Protein AF-A0A969X338-F1 (afdb_monomer_lite)

pLDDT: mean 88.5, std 7.29, range [44.72, 97.31]

Secondary structure (DSSP, 8-state):
-----HHHHHHHHHHHHHHHHHHHSHHHHHHHHHHHHHH-SSS-HHHHHHHHHHHHHHHH-SSHHHHHHHHHHHTS-HHHHHHHHIIIIIIIIIIHHHHHHHHHHHHTSPPPS-----S----S---TT-TTTT--

Radius of gyration: 19.16 Å; chains: 1; boundin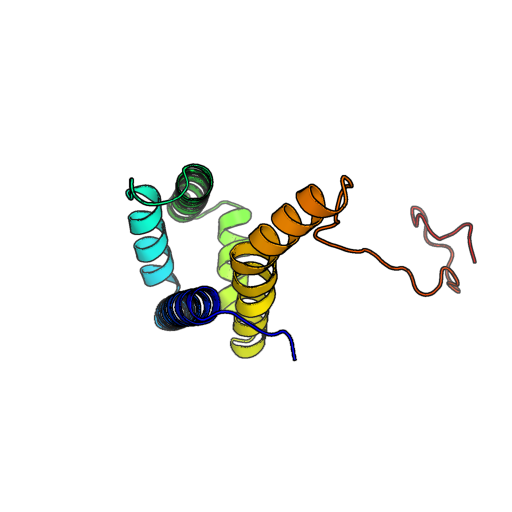g box: 41×48×48 Å

Sequence (136 aa):
MIEQNMLEVVQAFGLKRILSYLDSDPEKNIFRVVDWLSKSQKFDPHIVQEAKLVKKTLEEGNSNWFQLMKSLWTDVDSGVRRKMFENFLINATAIGEKRQNKAKEKHGCNIPWAILLDPTSACNLNCIGCWASEYG

Structure (mmCIF, N/CA/C/O backbone):
data_AF-A0A969X338-F1
#
_entry.id   AF-A0A969X338-F1
#
loop_
_atom_site.group_PDB
_atom_site.id
_atom_site.type_symbol
_atom_site.label_atom_id
_atom_site.label_alt_id
_atom_site.label_comp_id
_atom_site.label_asym_id
_atom_site.label_entity_id
_atom_site.label_seq_id
_atom_site.pdbx_PDB_ins_code
_atom_site.Cartn_x
_atom_site.Cartn_y
_atom_site.Cartn_z
_atom_site.occupancy
_atom_site.B_iso_or_equiv
_atom_site.auth_seq_id
_atom_site.auth_comp_id
_atom_site.auth_asym_id
_atom_site.auth_atom_id
_atom_site.pdbx_PDB_model_num
ATOM 1 N N . MET A 1 1 ? 2.349 -16.458 -17.439 1.00 44.72 1 MET A N 1
ATOM 2 C CA . MET A 1 1 ? 2.103 -16.432 -15.980 1.00 44.72 1 MET A CA 1
ATOM 3 C C . MET A 1 1 ? 3.434 -16.241 -15.292 1.00 44.72 1 MET A C 1
ATOM 5 O O . MET A 1 1 ? 4.403 -16.855 -15.711 1.00 44.72 1 MET A O 1
ATOM 9 N N . ILE A 1 2 ? 3.496 -15.356 -14.305 1.00 55.84 2 ILE A N 1
ATOM 10 C CA . ILE A 1 2 ? 4.717 -15.111 -13.541 1.00 55.84 2 ILE A CA 1
ATOM 11 C C . ILE A 1 2 ? 4.940 -16.326 -12.635 1.00 55.84 2 ILE A C 1
ATOM 13 O O . ILE A 1 2 ? 4.109 -16.594 -11.772 1.00 55.84 2 ILE A O 1
ATOM 17 N N . GLU A 1 3 ? 6.027 -17.065 -12.840 1.00 68.56 3 GLU A N 1
ATOM 18 C CA . GLU A 1 3 ? 6.360 -18.219 -12.005 1.00 68.56 3 GLU A CA 1
ATOM 19 C C . GLU A 1 3 ? 6.707 -17.714 -10.594 1.00 68.56 3 GLU A C 1
ATOM 21 O O . GLU A 1 3 ? 7.625 -16.907 -10.401 1.00 68.56 3 GLU A O 1
ATOM 26 N N . GLN A 1 4 ? 5.883 -18.081 -9.614 1.00 76.75 4 GLN A N 1
ATOM 27 C CA . GLN A 1 4 ? 6.104 -17.773 -8.204 1.00 76.75 4 GLN A CA 1
ATOM 28 C C . GLN A 1 4 ? 6.746 -18.980 -7.538 1.00 76.75 4 GLN A C 1
ATOM 30 O O . GLN A 1 4 ? 6.319 -20.113 -7.754 1.00 76.75 4 GLN A O 1
ATOM 35 N N . ASN A 1 5 ? 7.759 -18.746 -6.709 1.00 87.31 5 ASN A N 1
ATOM 36 C CA . ASN A 1 5 ? 8.299 -19.823 -5.889 1.00 87.31 5 ASN A CA 1
ATOM 37 C C . ASN A 1 5 ? 7.373 -20.103 -4.690 1.00 87.31 5 ASN A C 1
ATOM 39 O O . ASN A 1 5 ? 6.529 -19.287 -4.316 1.00 87.31 5 ASN A O 1
ATOM 43 N N . MET A 1 6 ? 7.546 -21.264 -4.056 1.00 88.88 6 MET A N 1
ATOM 44 C CA . MET A 1 6 ? 6.690 -21.711 -2.951 1.00 88.88 6 MET A CA 1
ATOM 45 C C . MET A 1 6 ? 6.642 -20.717 -1.776 1.00 88.88 6 MET A C 1
ATOM 47 O O . MET A 1 6 ? 5.593 -20.548 -1.157 1.00 88.88 6 MET A O 1
ATOM 51 N N . LEU A 1 7 ? 7.742 -20.011 -1.495 1.00 88.06 7 LEU A N 1
ATOM 52 C CA . LEU A 1 7 ? 7.787 -19.001 -0.437 1.00 88.06 7 LEU A CA 1
ATOM 53 C C . LEU A 1 7 ? 6.905 -17.788 -0.772 1.00 88.06 7 LEU A C 1
ATOM 55 O O . LEU A 1 7 ? 6.190 -17.293 0.096 1.00 88.06 7 LEU A O 1
ATOM 59 N N . GLU A 1 8 ? 6.933 -17.324 -2.021 1.00 89.88 8 GLU A N 1
ATOM 60 C CA . GLU A 1 8 ? 6.102 -16.209 -2.491 1.00 89.88 8 GLU A CA 1
ATOM 61 C C . GLU A 1 8 ? 4.613 -16.564 -2.458 1.00 89.88 8 GLU A C 1
ATOM 63 O O . GLU A 1 8 ? 3.799 -15.737 -2.051 1.00 89.88 8 GLU A O 1
ATOM 68 N N . VAL A 1 9 ? 4.255 -17.805 -2.806 1.00 89.69 9 VAL A N 1
ATOM 69 C CA . VAL A 1 9 ? 2.870 -18.296 -2.723 1.00 89.69 9 VAL A CA 1
ATOM 70 C C . VAL A 1 9 ? 2.372 -18.288 -1.276 1.00 89.69 9 VAL A C 1
ATOM 72 O O . VAL A 1 9 ? 1.284 -17.780 -0.999 1.00 89.69 9 VAL A O 1
ATOM 75 N N . VAL A 1 10 ? 3.179 -18.795 -0.338 1.00 91.12 10 VAL A N 1
ATOM 76 C CA . VAL A 1 10 ? 2.840 -18.798 1.096 1.00 91.12 10 VAL A CA 1
ATOM 77 C C . VAL A 1 10 ? 2.718 -17.370 1.638 1.00 91.12 10 VAL A C 1
ATOM 79 O O . VAL A 1 10 ? 1.766 -17.066 2.360 1.00 91.12 10 VAL A O 1
ATOM 82 N N . GLN A 1 11 ? 3.631 -16.470 1.257 1.00 88.69 11 GLN A N 1
ATOM 83 C CA . GLN A 1 11 ? 3.574 -15.052 1.635 1.00 88.69 11 GLN A CA 1
ATOM 84 C C . GLN A 1 11 ? 2.308 -14.371 1.099 1.00 88.69 11 GLN A C 1
ATOM 86 O O . GLN A 1 11 ? 1.584 -13.732 1.866 1.00 88.69 11 GLN A O 1
ATOM 91 N N . ALA A 1 12 ? 1.999 -14.549 -0.188 1.00 91.56 12 ALA A N 1
ATOM 92 C CA . ALA A 1 12 ? 0.799 -13.995 -0.806 1.00 91.56 12 ALA A CA 1
ATOM 93 C C . ALA A 1 12 ? -0.478 -14.514 -0.138 1.00 91.56 12 ALA A C 1
ATOM 95 O O . ALA A 1 12 ? -1.391 -13.736 0.136 1.00 91.56 12 ALA A O 1
ATOM 96 N N . PHE A 1 13 ? -0.543 -15.815 0.154 1.00 93.19 13 PHE A N 1
ATOM 97 C CA . PHE A 1 13 ? -1.680 -16.417 0.845 1.00 93.19 13 PHE A CA 1
ATOM 98 C C . PHE A 1 13 ? -1.887 -15.808 2.239 1.00 93.19 13 PHE A C 1
ATOM 100 O O . PHE A 1 13 ? -3.000 -15.395 2.573 1.00 93.19 13 PHE A O 1
ATOM 107 N N . GLY A 1 14 ? -0.813 -15.685 3.027 1.00 92.25 14 GLY A N 1
ATOM 108 C CA . GLY A 1 14 ? -0.859 -15.065 4.352 1.00 92.25 14 GLY A CA 1
ATOM 109 C C . GLY A 1 14 ? -1.349 -13.615 4.305 1.00 92.25 14 GLY A C 1
ATOM 110 O O . GLY A 1 14 ? -2.271 -13.250 5.036 1.00 92.25 14 GLY A O 1
ATOM 111 N N . LEU A 1 15 ? -0.807 -12.804 3.391 1.00 90.94 15 LEU A N 1
ATOM 112 C CA . LEU A 1 15 ? -1.211 -11.404 3.223 1.00 90.94 15 LEU A CA 1
ATOM 113 C C . LEU A 1 15 ? -2.669 -11.272 2.765 1.00 90.94 15 LEU A C 1
ATOM 115 O O . LEU A 1 15 ? -3.411 -10.462 3.315 1.00 90.94 15 LEU A O 1
ATOM 119 N N . LYS A 1 16 ? -3.134 -12.116 1.836 1.00 92.69 16 LYS A N 1
ATOM 120 C CA . LYS A 1 16 ? -4.552 -12.147 1.431 1.00 92.69 16 LYS A CA 1
ATOM 121 C C . LYS A 1 16 ? -5.482 -12.502 2.587 1.00 92.69 16 LYS A C 1
ATOM 123 O O . LYS A 1 16 ? -6.590 -11.964 2.676 1.00 92.69 16 LYS A O 1
ATOM 128 N N . ARG A 1 17 ? -5.047 -13.381 3.495 1.00 93.00 17 ARG A N 1
ATOM 129 C CA . ARG A 1 17 ? -5.823 -13.716 4.693 1.00 93.00 17 ARG A CA 1
ATOM 130 C C . ARG A 1 17 ? -5.905 -12.537 5.661 1.00 93.00 17 ARG A C 1
ATOM 132 O O . ARG A 1 17 ? -6.988 -12.289 6.184 1.00 93.00 17 ARG A O 1
ATOM 139 N N . ILE A 1 18 ? -4.812 -11.791 5.840 1.00 90.25 18 ILE A N 1
ATOM 140 C CA . ILE A 1 18 ? -4.801 -10.544 6.623 1.00 90.25 18 ILE A CA 1
ATOM 141 C C . ILE A 1 18 ? -5.746 -9.512 5.998 1.00 90.25 18 ILE A C 1
ATOM 143 O O . ILE A 1 18 ? -6.577 -8.960 6.710 1.00 90.25 18 ILE A O 1
ATOM 147 N N . LEU A 1 19 ? -5.704 -9.309 4.677 1.00 89.25 19 LEU A N 1
ATOM 148 C CA . LEU A 1 19 ? -6.634 -8.403 3.986 1.00 89.25 19 LEU A CA 1
ATOM 149 C C . LEU A 1 19 ? -8.098 -8.818 4.186 1.00 89.25 19 LEU A C 1
ATOM 151 O O . LEU A 1 19 ? -8.946 -7.985 4.485 1.00 89.25 19 LEU A O 1
ATOM 155 N N . SER A 1 20 ? -8.388 -10.117 4.096 1.00 90.44 20 SER A N 1
ATOM 156 C CA . SER A 1 20 ? -9.738 -10.640 4.347 1.00 90.44 20 SER A CA 1
ATOM 157 C C . SER A 1 20 ? -10.188 -10.422 5.796 1.00 90.44 20 SER A C 1
ATOM 159 O O . SER A 1 20 ? -11.364 -10.180 6.044 1.00 90.44 20 SER A O 1
ATOM 161 N N . TYR A 1 21 ? -9.264 -10.512 6.758 1.00 90.56 21 TYR A N 1
ATOM 162 C CA . TYR A 1 21 ? -9.538 -10.179 8.153 1.00 90.56 21 TYR A CA 1
ATOM 163 C C . TYR A 1 21 ? -9.842 -8.685 8.306 1.00 90.56 21 TYR A C 1
ATOM 165 O O . TYR A 1 21 ? -10.860 -8.338 8.902 1.00 90.56 21 TYR A O 1
ATOM 173 N N . LEU A 1 22 ? -9.034 -7.807 7.706 1.00 88.19 22 LEU A N 1
ATOM 174 C CA . LEU A 1 22 ? -9.263 -6.359 7.718 1.00 88.19 22 LEU A CA 1
ATOM 175 C C . LEU A 1 22 ? -10.637 -5.983 7.152 1.00 88.19 22 LEU A C 1
ATOM 177 O O . LEU A 1 22 ? -11.343 -5.206 7.778 1.00 88.19 22 LEU A O 1
ATOM 181 N N . ASP A 1 23 ? -11.056 -6.584 6.036 1.00 85.31 23 ASP A N 1
ATOM 182 C CA . ASP A 1 23 ? -12.358 -6.302 5.411 1.00 85.31 23 ASP A CA 1
ATOM 183 C C . ASP A 1 23 ? -13.574 -6.644 6.299 1.00 85.31 23 ASP A C 1
ATOM 185 O O . ASP A 1 23 ? -14.653 -6.109 6.065 1.00 85.31 23 ASP A O 1
ATOM 189 N N . SER A 1 24 ? -13.435 -7.529 7.295 1.00 86.75 24 SER A N 1
ATOM 190 C CA . SER A 1 24 ? -14.579 -8.003 8.098 1.00 86.75 24 SER A CA 1
ATOM 191 C C . SER A 1 24 ? -15.072 -7.023 9.174 1.00 86.75 24 SER A C 1
ATOM 193 O O . SER A 1 24 ? -16.265 -6.980 9.452 1.00 86.75 24 SER A O 1
ATOM 195 N N . ASP A 1 25 ? -14.171 -6.240 9.770 1.00 87.94 25 ASP A N 1
ATOM 196 C CA . ASP A 1 25 ? -14.468 -5.139 10.705 1.00 87.94 25 ASP A CA 1
ATOM 197 C C . ASP A 1 25 ? -13.298 -4.141 10.610 1.00 87.94 25 ASP A C 1
ATOM 199 O O . ASP A 1 25 ? -12.369 -4.202 11.421 1.00 87.94 25 ASP A O 1
ATOM 203 N N . PRO A 1 26 ? -13.263 -3.290 9.567 1.00 83.19 26 PRO A N 1
ATOM 204 C CA . PRO A 1 26 ? -12.098 -2.464 9.252 1.00 83.19 26 PRO A CA 1
ATOM 205 C C . PRO A 1 26 ? -11.668 -1.557 10.402 1.00 83.19 26 PRO A C 1
ATOM 207 O O . PRO A 1 26 ? -10.482 -1.496 10.722 1.00 83.19 26 PRO A O 1
ATOM 210 N N . GLU A 1 27 ? -12.620 -0.912 11.077 1.00 82.62 27 GLU A N 1
ATOM 211 C CA . GLU A 1 27 ? -12.325 0.035 12.156 1.00 82.62 27 GLU A CA 1
ATOM 212 C C . GLU A 1 27 ? -11.583 -0.642 13.317 1.00 82.62 27 GLU A C 1
ATOM 214 O O . GLU A 1 27 ? -10.586 -0.113 13.813 1.00 82.62 27 GLU A O 1
ATOM 219 N N . LYS A 1 28 ? -11.997 -1.852 13.716 1.00 87.88 28 LYS A N 1
ATOM 220 C CA . LYS A 1 28 ? -11.324 -2.582 14.803 1.00 87.88 28 LYS A CA 1
ATOM 221 C C . LYS A 1 28 ? -10.106 -3.364 14.329 1.00 87.88 28 LYS A C 1
ATOM 223 O O . LYS A 1 28 ? -9.101 -3.445 15.041 1.00 87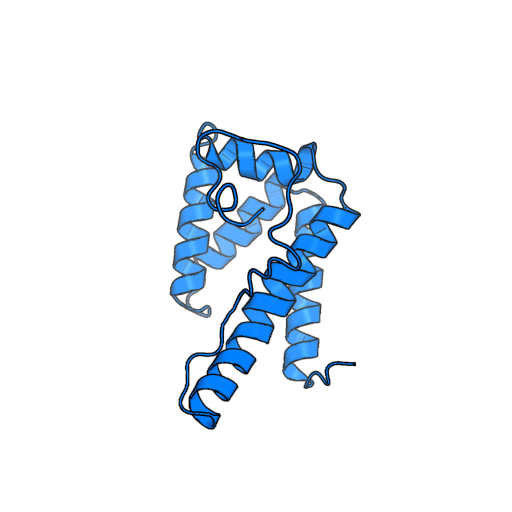.88 28 LYS A O 1
ATOM 228 N N . ASN A 1 29 ? -10.187 -3.987 13.158 1.00 91.50 29 ASN A N 1
ATOM 229 C CA . ASN A 1 29 ? -9.170 -4.924 12.696 1.00 91.50 29 ASN A CA 1
ATOM 230 C C . ASN A 1 29 ? -7.924 -4.206 12.185 1.00 91.50 29 ASN A C 1
ATOM 232 O O . ASN A 1 29 ? -6.827 -4.714 12.421 1.00 91.50 29 ASN A O 1
ATOM 236 N N . ILE A 1 30 ? -8.056 -3.022 11.571 1.00 89.31 30 ILE A N 1
ATOM 237 C CA . ILE A 1 30 ? -6.894 -2.201 11.201 1.00 89.31 30 ILE A CA 1
ATOM 238 C C . ILE A 1 30 ? -6.091 -1.869 12.461 1.00 89.31 30 ILE A C 1
ATOM 240 O O . ILE A 1 30 ? -4.892 -2.137 12.494 1.00 89.31 30 ILE A O 1
ATOM 244 N N . PHE A 1 31 ? -6.741 -1.388 13.528 1.00 89.69 31 PHE A N 1
ATOM 245 C CA . PHE A 1 31 ? -6.044 -1.067 14.777 1.00 89.69 31 PHE A CA 1
ATOM 246 C C . PHE A 1 31 ? -5.317 -2.285 15.363 1.00 89.69 31 PHE A C 1
ATOM 248 O O . PHE A 1 31 ? -4.156 -2.183 15.749 1.00 89.69 31 PHE A O 1
ATOM 255 N N . ARG A 1 32 ? -5.954 -3.465 15.373 1.00 91.31 32 ARG A N 1
ATOM 256 C CA . ARG A 1 32 ? -5.336 -4.712 15.861 1.00 91.31 32 ARG A CA 1
ATOM 257 C C . ARG A 1 32 ? -4.122 -5.140 15.044 1.00 91.31 32 ARG A C 1
ATOM 259 O O . ARG A 1 32 ? -3.099 -5.503 15.621 1.00 91.31 32 ARG A O 1
ATOM 266 N N . VAL A 1 33 ? -4.237 -5.121 13.716 1.00 91.06 33 VAL A N 1
ATOM 267 C CA . VAL A 1 33 ? -3.141 -5.508 12.817 1.00 91.06 33 VAL A CA 1
ATOM 268 C C . VAL A 1 33 ? -1.974 -4.543 12.975 1.00 91.06 33 VAL A C 1
ATOM 270 O O . VAL A 1 33 ? -0.836 -4.976 13.137 1.00 91.06 33 VAL A O 1
ATOM 273 N N . VAL A 1 34 ? -2.256 -3.243 12.989 1.00 91.62 34 VAL A N 1
ATOM 274 C CA . VAL A 1 34 ? -1.240 -2.201 13.111 1.00 91.62 34 VAL A CA 1
ATOM 275 C C . VAL A 1 34 ? -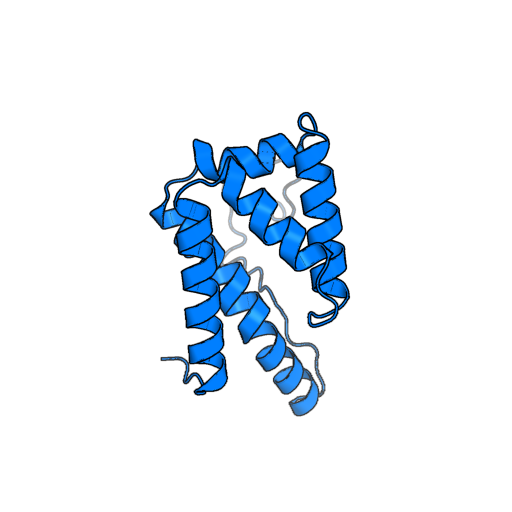0.580 -2.222 14.495 1.00 91.62 34 VAL A C 1
ATOM 277 O O . VAL A 1 34 ? 0.643 -2.134 14.584 1.00 91.62 34 VAL A O 1
ATOM 280 N N . ASP A 1 35 ? -1.340 -2.412 15.578 1.00 92.81 35 ASP A N 1
ATOM 281 C CA . ASP A 1 35 ? -0.787 -2.550 16.930 1.00 92.81 35 ASP A CA 1
ATOM 282 C C . ASP A 1 35 ? 0.151 -3.760 17.029 1.00 92.81 35 ASP A C 1
ATOM 284 O O . ASP A 1 35 ? 1.275 -3.630 17.521 1.00 92.81 35 ASP A O 1
ATOM 288 N N . TRP A 1 36 ? -0.262 -4.906 16.483 1.00 92.50 36 TRP A N 1
ATOM 289 C CA . TRP A 1 36 ? 0.570 -6.106 16.417 1.00 92.50 36 TRP A CA 1
ATOM 290 C C . TRP A 1 36 ? 1.859 -5.882 15.612 1.00 92.50 36 TRP A C 1
ATOM 292 O O . TRP A 1 36 ? 2.945 -6.202 16.103 1.00 92.50 36 TRP A O 1
ATOM 302 N N . LEU A 1 37 ? 1.763 -5.286 14.418 1.00 90.81 37 LEU A N 1
ATOM 303 C CA . LEU A 1 37 ? 2.926 -4.956 13.587 1.00 90.81 37 LEU A CA 1
ATOM 304 C C . LEU A 1 37 ? 3.876 -3.991 14.310 1.00 90.81 37 LEU A C 1
ATOM 306 O O . LEU A 1 37 ? 5.080 -4.228 14.343 1.00 90.81 37 LEU A O 1
ATOM 310 N N . SER A 1 38 ? 3.338 -2.957 14.962 1.00 90.12 38 SER A N 1
ATOM 311 C CA . SER A 1 38 ? 4.122 -1.922 15.651 1.00 90.12 38 SER A CA 1
ATOM 312 C C . SER A 1 38 ? 4.923 -2.434 16.858 1.00 90.12 38 SER A C 1
ATOM 314 O O . SER A 1 38 ? 5.912 -1.810 17.255 1.00 90.12 38 SER A O 1
ATOM 316 N N . LYS A 1 39 ? 4.494 -3.558 17.451 1.00 90.69 39 LYS A N 1
ATOM 317 C CA . LYS A 1 39 ? 5.098 -4.185 18.640 1.00 90.69 39 LYS A CA 1
ATOM 318 C C . LYS A 1 39 ? 6.000 -5.374 18.309 1.00 90.69 39 LYS A C 1
ATOM 320 O O . LYS A 1 39 ? 6.706 -5.870 19.186 1.00 90.69 39 LYS A O 1
ATOM 325 N N . SER A 1 40 ? 5.968 -5.861 17.074 1.00 87.12 40 SER A N 1
ATOM 326 C CA . SER A 1 40 ? 6.749 -7.025 16.671 1.00 87.12 40 SER A CA 1
ATOM 327 C C . SER A 1 40 ? 8.224 -6.669 16.501 1.00 87.12 40 SER A C 1
ATOM 329 O O . SER A 1 40 ? 8.572 -5.745 15.777 1.00 87.12 40 SER A O 1
ATOM 331 N N . GLN A 1 41 ? 9.101 -7.463 17.113 1.00 81.25 41 GLN A N 1
ATOM 332 C CA . GLN A 1 41 ? 10.552 -7.403 16.880 1.00 81.25 41 GLN A CA 1
ATOM 333 C C . GLN A 1 41 ? 11.003 -8.349 15.754 1.00 81.25 41 GLN A C 1
ATOM 335 O O . GLN A 1 41 ? 12.184 -8.417 15.435 1.00 81.25 41 GLN A O 1
ATOM 340 N N . LYS A 1 42 ? 10.069 -9.120 15.177 1.00 82.56 42 LYS A N 1
ATOM 341 C CA . LYS A 1 42 ? 10.347 -10.123 14.137 1.00 82.56 42 LYS A CA 1
ATOM 342 C C . LYS A 1 42 ? 10.191 -9.578 12.716 1.00 82.56 42 LYS A C 1
ATOM 344 O O . LYS A 1 42 ? 10.539 -10.279 11.771 1.00 82.56 42 LYS A O 1
ATOM 349 N N . PHE A 1 43 ? 9.610 -8.388 12.563 1.00 81.00 43 PHE A N 1
ATOM 350 C CA . PHE A 1 43 ? 9.425 -7.748 11.263 1.00 81.00 43 PHE A CA 1
ATOM 351 C C . PHE A 1 43 ? 10.554 -6.777 10.958 1.00 81.00 43 PHE A C 1
ATOM 353 O O . PHE A 1 43 ? 11.261 -6.322 11.856 1.00 81.00 43 PHE A O 1
ATOM 360 N N . ASP A 1 44 ? 10.692 -6.473 9.671 1.00 82.19 44 ASP A N 1
ATOM 361 C CA . ASP A 1 44 ? 11.614 -5.458 9.191 1.00 82.19 44 ASP A CA 1
ATOM 362 C C . ASP A 1 44 ? 11.386 -4.126 9.942 1.00 82.19 44 ASP A C 1
ATOM 364 O O . ASP A 1 44 ? 10.230 -3.705 10.087 1.00 82.19 44 ASP A O 1
ATOM 368 N N . PRO A 1 45 ? 12.447 -3.461 10.440 1.00 85.50 45 PRO A N 1
ATOM 369 C CA . PRO A 1 45 ? 12.323 -2.196 11.157 1.00 85.50 45 PRO A CA 1
ATOM 370 C C . PRO A 1 45 ? 11.538 -1.122 10.397 1.00 85.50 45 PRO A C 1
ATOM 372 O O . PRO A 1 45 ? 10.824 -0.347 11.033 1.00 85.50 45 PRO A O 1
ATOM 375 N N . HIS A 1 46 ? 11.622 -1.097 9.064 1.00 83.31 46 HIS A N 1
ATOM 376 C CA . HIS A 1 46 ? 10.864 -0.180 8.220 1.00 83.31 46 HIS A CA 1
ATOM 377 C C . HIS A 1 46 ? 9.358 -0.425 8.353 1.00 83.31 46 HIS A C 1
ATOM 379 O O . HIS A 1 46 ? 8.602 0.494 8.659 1.00 83.31 46 HIS A O 1
ATOM 385 N N . ILE A 1 47 ? 8.927 -1.686 8.254 1.00 84.88 47 ILE A N 1
ATOM 386 C CA . ILE A 1 47 ? 7.518 -2.082 8.412 1.00 84.88 47 ILE A CA 1
ATOM 387 C C . ILE A 1 47 ? 7.002 -1.737 9.814 1.00 84.88 47 ILE A C 1
ATOM 389 O O . ILE A 1 47 ? 5.875 -1.269 9.980 1.00 84.88 47 ILE A O 1
ATOM 393 N N . VAL A 1 48 ? 7.828 -1.942 10.844 1.00 88.94 48 VAL A N 1
ATOM 394 C CA . VAL A 1 48 ? 7.472 -1.594 12.228 1.00 88.94 48 VAL A CA 1
ATOM 395 C C . VAL A 1 48 ? 7.307 -0.079 12.391 1.00 88.94 48 VAL A C 1
ATOM 397 O O . VAL A 1 48 ? 6.398 0.367 13.094 1.00 88.94 48 VAL A O 1
ATOM 400 N N . GLN A 1 49 ? 8.166 0.725 11.758 1.00 89.38 49 GLN A N 1
ATOM 401 C CA . GLN A 1 49 ? 8.065 2.186 11.781 1.00 89.38 49 GLN A CA 1
ATOM 402 C C . GLN A 1 49 ? 6.829 2.691 11.029 1.00 89.38 49 GLN A C 1
ATOM 404 O O . GLN A 1 49 ? 6.088 3.504 11.580 1.00 89.38 49 GLN A O 1
ATOM 409 N N . GLU A 1 50 ? 6.551 2.167 9.835 1.00 88.44 50 GLU A N 1
ATOM 410 C CA . GLU A 1 50 ? 5.334 2.486 9.078 1.00 88.44 50 GLU A CA 1
ATOM 411 C C . GLU A 1 50 ? 4.073 2.141 9.876 1.00 88.44 50 GLU A C 1
ATOM 413 O O . GLU A 1 50 ? 3.166 2.965 9.997 1.00 88.44 50 GLU A O 1
ATOM 418 N N . ALA A 1 51 ? 4.042 0.970 10.518 1.00 91.19 51 ALA A N 1
ATOM 419 C CA . ALA A 1 51 ? 2.935 0.586 11.386 1.00 91.19 51 ALA A CA 1
ATOM 420 C C . ALA A 1 51 ? 2.750 1.568 12.556 1.00 91.19 51 ALA A C 1
ATOM 422 O O . ALA A 1 51 ? 1.622 1.923 12.888 1.00 91.19 51 ALA A O 1
ATOM 423 N N . LYS A 1 52 ? 3.829 2.070 13.169 1.00 92.56 52 LYS A N 1
ATOM 424 C CA . LYS A 1 52 ? 3.727 3.094 14.227 1.00 92.56 52 LYS A CA 1
ATOM 425 C C . LYS A 1 52 ? 3.140 4.409 13.713 1.00 92.56 52 LYS A C 1
ATOM 427 O O . LYS A 1 52 ? 2.351 5.026 14.426 1.00 92.56 52 LYS A O 1
ATOM 432 N N . LEU A 1 53 ? 3.493 4.825 12.496 1.00 90.38 53 LEU A N 1
ATOM 433 C CA . LEU A 1 53 ? 2.932 6.027 11.874 1.00 90.38 53 LEU A CA 1
ATOM 434 C C . LEU A 1 53 ? 1.435 5.860 11.610 1.00 90.38 53 LEU A C 1
ATOM 436 O O . LEU A 1 53 ? 0.648 6.695 12.048 1.00 90.38 53 LEU A O 1
ATOM 440 N N . VAL A 1 54 ? 1.039 4.743 10.993 1.00 90.62 54 VAL A N 1
ATOM 441 C CA . VAL A 1 54 ? -0.376 4.424 10.756 1.00 90.62 54 VAL A CA 1
ATOM 442 C C . VAL A 1 54 ? -1.144 4.367 12.076 1.00 90.62 54 VAL A C 1
ATOM 444 O O . VAL A 1 54 ? -2.230 4.933 12.178 1.00 90.62 54 VAL A O 1
ATOM 447 N N . LYS A 1 55 ? -0.569 3.749 13.117 1.00 91.88 55 LYS A N 1
ATOM 448 C CA . LYS A 1 55 ? -1.179 3.682 14.451 1.00 91.88 55 LYS A CA 1
ATOM 449 C C . LYS A 1 55 ? -1.472 5.072 14.999 1.00 91.88 55 LYS A C 1
ATOM 451 O O . LYS A 1 55 ? -2.596 5.340 15.406 1.00 91.88 55 LYS A O 1
ATOM 456 N N . LYS A 1 56 ? -0.471 5.953 14.964 1.00 90.94 56 LYS A N 1
ATOM 457 C CA . LYS A 1 56 ? -0.598 7.333 15.429 1.00 90.94 56 LYS A CA 1
ATOM 458 C C . LYS A 1 56 ? -1.706 8.069 14.673 1.00 90.94 56 LYS A C 1
ATOM 460 O O . LYS A 1 56 ? -2.536 8.725 15.290 1.00 90.94 56 LYS A O 1
ATOM 465 N N . THR A 1 57 ? -1.771 7.909 13.352 1.00 89.75 57 THR A N 1
ATOM 466 C CA . THR A 1 57 ? -2.833 8.514 12.538 1.00 89.75 57 THR A CA 1
ATOM 467 C C . THR A 1 57 ? -4.227 8.008 12.917 1.00 89.75 57 THR A C 1
ATOM 469 O O . THR A 1 57 ? -5.173 8.793 12.934 1.00 89.75 57 THR A O 1
ATOM 472 N N . LEU A 1 58 ? -4.365 6.717 13.236 1.00 87.94 58 LEU A N 1
ATOM 473 C CA . LEU A 1 58 ? -5.630 6.138 13.699 1.00 87.94 58 LEU A CA 1
AT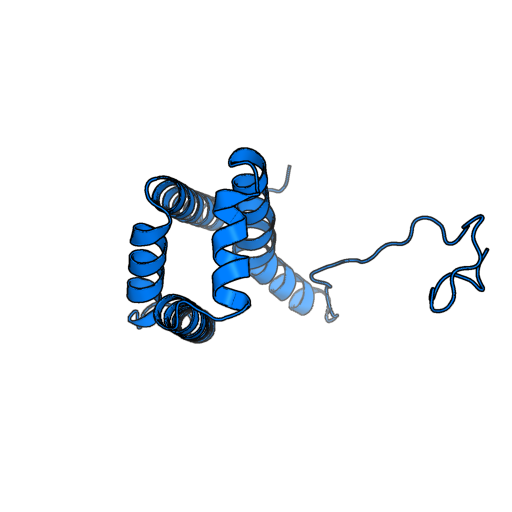OM 474 C C . LEU A 1 58 ? -6.042 6.665 15.079 1.00 87.94 58 LEU A C 1
ATOM 476 O O . LEU A 1 58 ? -7.227 6.884 15.307 1.00 87.94 58 LEU A O 1
ATOM 480 N N . GLU A 1 59 ? -5.083 6.886 15.979 1.00 88.56 59 GLU A N 1
ATOM 481 C CA . GLU A 1 59 ? -5.327 7.407 17.332 1.00 88.56 59 GLU A CA 1
ATOM 482 C C . GLU A 1 59 ? -5.702 8.899 17.337 1.00 88.56 59 GLU A C 1
ATOM 484 O O . GLU A 1 59 ? -6.527 9.319 18.145 1.00 88.56 59 GLU A O 1
ATOM 489 N N . GLU A 1 60 ? -5.137 9.701 16.429 1.00 86.31 60 GLU A N 1
ATOM 490 C CA . GLU A 1 60 ? -5.424 11.140 16.324 1.00 86.31 60 GLU A CA 1
ATOM 491 C C . GLU A 1 60 ? -6.849 11.442 15.829 1.00 86.31 60 GLU A C 1
ATOM 493 O O . GLU A 1 60 ? -7.386 12.506 16.136 1.00 86.31 60 GLU A O 1
ATOM 498 N N . GLY A 1 61 ? -7.466 10.534 15.060 1.00 78.75 61 GLY A N 1
ATOM 499 C CA . GLY A 1 61 ? -8.899 10.521 14.719 1.00 78.75 61 GLY A CA 1
ATOM 500 C C . GLY A 1 61 ? -9.459 11.701 13.902 1.00 78.75 61 GLY A C 1
ATOM 501 O O . GLY A 1 61 ? -10.589 11.619 13.427 1.00 78.75 61 GLY A O 1
ATOM 502 N N . ASN A 1 62 ? -8.707 12.790 13.717 1.00 82.00 62 ASN A N 1
ATOM 503 C CA . ASN A 1 62 ? -9.175 14.017 13.058 1.00 82.00 62 ASN A CA 1
ATOM 504 C C . ASN A 1 62 ? -8.159 14.623 12.067 1.00 82.00 62 ASN A C 1
ATOM 506 O O . ASN A 1 62 ? -8.258 15.787 11.687 1.00 82.00 62 ASN A O 1
ATOM 510 N N . SER A 1 63 ? -7.156 13.855 11.638 1.00 87.44 63 SER A N 1
ATOM 511 C CA . SER A 1 63 ? -6.218 14.297 10.599 1.00 87.44 63 SER A CA 1
ATOM 512 C C . SER A 1 63 ? -6.759 14.015 9.193 1.00 87.44 63 SER A C 1
ATOM 514 O O . SER A 1 63 ? -7.539 13.083 8.985 1.00 87.44 63 SER A O 1
ATOM 516 N N . ASN A 1 64 ? -6.292 14.771 8.193 1.00 91.38 64 ASN A N 1
ATOM 517 C CA . ASN A 1 64 ? -6.605 14.495 6.782 1.00 91.38 64 ASN A CA 1
ATOM 518 C C . ASN A 1 64 ? -6.231 13.056 6.385 1.00 91.38 64 ASN A C 1
ATOM 520 O O . ASN A 1 64 ? -6.925 12.427 5.594 1.00 91.38 64 ASN A O 1
ATOM 524 N N . TRP A 1 65 ? -5.168 12.509 6.979 1.00 88.81 65 TRP A N 1
ATOM 525 C CA . TRP A 1 65 ? -4.737 11.130 6.762 1.00 88.81 65 TRP A CA 1
ATOM 526 C C . TRP A 1 65 ? -5.709 10.105 7.345 1.00 88.81 65 TRP A C 1
ATOM 528 O O . TRP A 1 65 ? -5.964 9.084 6.712 1.00 88.81 65 TRP A O 1
ATOM 538 N N . PHE A 1 66 ? -6.292 10.378 8.514 1.00 89.75 66 PHE A N 1
ATOM 539 C CA . PHE A 1 66 ? -7.343 9.532 9.073 1.00 89.75 66 PHE A CA 1
ATOM 540 C C . PHE A 1 66 ? -8.580 9.514 8.170 1.00 89.75 66 PHE A C 1
ATOM 542 O O . PHE A 1 66 ? -9.095 8.442 7.852 1.00 89.75 66 PHE A O 1
ATOM 549 N N . GLN A 1 67 ? -9.012 10.689 7.699 1.00 90.94 67 GLN A N 1
ATOM 550 C CA . GLN A 1 67 ? -10.144 10.807 6.776 1.00 90.94 67 GLN A CA 1
ATOM 551 C C . GLN A 1 67 ? -9.875 10.071 5.455 1.00 90.94 67 GLN A C 1
ATOM 553 O O . GLN A 1 67 ? -10.724 9.306 5.005 1.00 90.94 67 GLN A O 1
ATOM 558 N N . LEU A 1 68 ? -8.674 10.224 4.886 1.00 90.81 68 LEU A N 1
ATOM 559 C CA . LEU A 1 68 ? -8.254 9.519 3.672 1.00 90.81 68 LEU A CA 1
ATOM 560 C C . LEU A 1 68 ? -8.199 7.997 3.865 1.00 90.81 68 LEU A C 1
ATOM 562 O O . LEU A 1 68 ? -8.620 7.246 2.993 1.00 90.81 68 LEU A O 1
ATOM 566 N N . MET A 1 69 ? -7.693 7.505 4.998 1.00 88.25 69 MET A N 1
ATOM 567 C CA . MET A 1 69 ? -7.712 6.065 5.268 1.00 88.25 69 MET A CA 1
ATOM 568 C C . MET A 1 69 ? -9.141 5.548 5.401 1.00 88.25 69 MET A C 1
ATOM 570 O O . MET A 1 69 ? -9.451 4.489 4.864 1.00 88.25 69 MET A O 1
ATOM 574 N N . LYS A 1 70 ? -10.020 6.292 6.082 1.00 88.38 70 LYS A N 1
ATOM 575 C CA . LYS A 1 70 ? -11.428 5.916 6.229 1.00 88.38 70 LYS A CA 1
ATOM 576 C C . LYS A 1 70 ? -12.148 5.882 4.878 1.00 88.38 70 LYS A C 1
ATOM 578 O O . LYS A 1 70 ? -12.907 4.941 4.640 1.00 88.38 70 LYS A O 1
ATOM 583 N N . SER A 1 71 ? -11.856 6.828 3.980 1.00 91.94 71 SER A N 1
ATOM 584 C CA . SER A 1 71 ? -12.486 6.888 2.655 1.00 91.94 71 SER A CA 1
ATOM 585 C C . SER A 1 71 ? -12.201 5.660 1.791 1.00 91.94 71 SER A C 1
ATOM 587 O O . SER A 1 71 ? -13.050 5.254 1.000 1.00 91.94 71 SER A O 1
ATOM 589 N N . LEU A 1 72 ? -11.077 4.963 2.008 1.00 90.38 72 LEU A N 1
ATOM 590 C CA . LEU A 1 72 ? -10.818 3.678 1.346 1.00 90.38 72 LEU A CA 1
ATOM 591 C C . LEU A 1 72 ? -11.900 2.630 1.652 1.00 90.38 72 LEU A C 1
ATOM 593 O O . LEU A 1 72 ? -12.183 1.779 0.810 1.00 90.38 72 LEU A O 1
ATOM 597 N N . TRP A 1 73 ? -12.506 2.659 2.840 1.00 89.38 73 TRP A N 1
ATOM 598 C CA . TRP A 1 73 ? -13.555 1.709 3.219 1.00 89.38 73 TRP A CA 1
ATOM 599 C C . TRP A 1 73 ? -14.976 2.239 3.025 1.00 89.38 73 TRP A C 1
ATOM 601 O O . TRP A 1 73 ? -15.876 1.415 2.875 1.00 89.38 73 TRP A O 1
ATOM 611 N N . THR A 1 74 ? -15.188 3.559 2.993 1.00 90.38 74 THR A N 1
ATOM 612 C CA . THR A 1 74 ? -16.523 4.148 2.780 1.00 90.38 74 THR A CA 1
ATOM 613 C C . THR A 1 74 ? -16.839 4.432 1.315 1.00 90.38 74 THR A C 1
ATOM 615 O O . THR A 1 74 ? -17.991 4.277 0.918 1.00 90.38 74 THR A O 1
ATOM 618 N N . ASP A 1 75 ? -15.836 4.800 0.513 1.00 94.44 75 ASP A N 1
ATOM 619 C CA . ASP A 1 75 ? -16.054 5.360 -0.828 1.00 94.44 75 ASP A CA 1
ATOM 620 C C . ASP A 1 75 ? -15.611 4.397 -1.940 1.00 94.44 75 ASP A C 1
ATOM 622 O O . ASP A 1 75 ? -16.080 4.488 -3.075 1.00 94.44 75 ASP A O 1
ATOM 626 N N . VAL A 1 76 ? -14.708 3.458 -1.633 1.00 93.38 76 VAL A N 1
ATOM 627 C CA . VAL A 1 76 ? -14.156 2.508 -2.610 1.00 93.38 76 VAL A CA 1
ATOM 628 C C . VAL A 1 76 ? -14.835 1.148 -2.485 1.00 93.38 76 VAL A C 1
ATOM 630 O O . VAL A 1 76 ? -14.876 0.548 -1.406 1.00 93.38 76 VAL A O 1
ATOM 633 N N . ASP A 1 77 ? -15.299 0.617 -3.620 1.00 93.75 77 ASP A N 1
ATOM 634 C CA . ASP A 1 77 ? -15.843 -0.738 -3.700 1.00 93.75 77 ASP A CA 1
ATOM 635 C C . ASP A 1 77 ? -14.859 -1.783 -3.145 1.00 93.75 77 ASP A C 1
ATOM 637 O O . ASP A 1 77 ? -13.645 -1.733 -3.364 1.00 93.75 77 ASP A O 1
ATOM 641 N N . SER A 1 78 ? -15.404 -2.775 -2.444 1.00 90.75 78 SER A N 1
ATOM 642 C CA . SER A 1 78 ? -14.620 -3.816 -1.778 1.00 90.75 78 SER A CA 1
ATOM 643 C C . SER A 1 78 ? -13.758 -4.644 -2.739 1.00 90.75 78 SER A C 1
ATOM 645 O O . SER A 1 78 ? -12.623 -4.991 -2.400 1.00 90.75 78 SER A O 1
ATOM 647 N N . GLY A 1 79 ? -14.248 -4.929 -3.949 1.00 92.12 79 GLY A N 1
ATOM 648 C CA . GLY A 1 79 ? -13.506 -5.652 -4.977 1.00 92.12 79 GLY A CA 1
ATOM 649 C C . GLY A 1 79 ? -12.344 -4.824 -5.518 1.00 92.12 79 GLY A C 1
ATOM 650 O O . GLY A 1 79 ? -11.223 -5.331 -5.625 1.00 92.12 79 GLY A O 1
ATOM 651 N N . VAL A 1 80 ? -12.584 -3.536 -5.783 1.00 94.50 80 VAL A N 1
ATOM 652 C CA . VAL A 1 80 ? -11.552 -2.585 -6.229 1.00 94.50 80 VAL A CA 1
ATOM 653 C C . VAL A 1 80 ? -10.480 -2.404 -5.158 1.00 94.50 80 VAL A C 1
ATOM 655 O O . VAL A 1 80 ? -9.296 -2.599 -5.437 1.00 94.50 80 VAL A O 1
ATOM 658 N N . ARG A 1 81 ? -10.878 -2.116 -3.914 1.00 92.00 81 ARG A N 1
ATOM 659 C CA . ARG A 1 81 ? -9.961 -1.967 -2.776 1.00 92.00 81 ARG A CA 1
ATOM 660 C C . ARG A 1 81 ? -9.112 -3.219 -2.579 1.00 92.00 81 ARG A C 1
ATOM 662 O O . ARG A 1 81 ? -7.894 -3.127 -2.423 1.00 92.00 81 ARG A O 1
ATOM 669 N N . ARG A 1 82 ? -9.726 -4.405 -2.630 1.00 91.81 82 ARG A N 1
ATOM 670 C CA . ARG A 1 82 ? -8.998 -5.674 -2.514 1.00 91.81 82 ARG A CA 1
ATOM 671 C C . ARG A 1 82 ? -7.966 -5.824 -3.623 1.00 91.81 82 ARG A C 1
ATOM 673 O O . ARG A 1 82 ? -6.828 -6.180 -3.334 1.00 91.81 82 ARG A O 1
ATOM 680 N N . LYS A 1 83 ? -8.330 -5.531 -4.873 1.00 94.56 83 LYS A N 1
ATOM 681 C CA . LYS A 1 83 ? -7.393 -5.600 -6.003 1.00 94.56 83 LYS A CA 1
ATOM 682 C C . LYS A 1 83 ? -6.270 -4.580 -5.894 1.00 94.56 83 LYS A C 1
ATOM 684 O O . LYS A 1 83 ? -5.130 -4.920 -6.201 1.00 94.56 83 LYS A O 1
ATOM 689 N N . MET A 1 84 ? -6.564 -3.380 -5.404 1.00 94.12 84 MET A N 1
ATOM 690 C CA . MET A 1 84 ? -5.554 -2.372 -5.103 1.00 94.12 84 MET A CA 1
ATOM 691 C C . MET A 1 84 ? -4.532 -2.920 -4.098 1.00 94.12 84 MET A C 1
ATOM 693 O O . MET A 1 84 ? -3.342 -2.953 -4.403 1.00 94.12 84 MET A O 1
ATOM 697 N N . PHE A 1 85 ? -4.970 -3.441 -2.948 1.00 91.81 85 PHE A N 1
ATOM 698 C CA . PHE A 1 85 ? -4.047 -4.012 -1.963 1.00 91.81 85 PHE A CA 1
ATOM 699 C C . PHE A 1 85 ? -3.306 -5.250 -2.485 1.00 91.81 85 PHE A C 1
ATOM 701 O O . PHE A 1 85 ? -2.103 -5.371 -2.275 1.00 91.81 85 PHE A O 1
ATOM 708 N N . GLU A 1 86 ? -3.971 -6.157 -3.204 1.00 92.81 86 GLU A N 1
ATOM 709 C CA . GLU A 1 86 ? -3.297 -7.312 -3.812 1.00 92.81 86 GLU A CA 1
ATOM 710 C C . GLU A 1 86 ? -2.185 -6.879 -4.779 1.00 92.81 86 GLU A C 1
ATOM 712 O O . GLU A 1 86 ? -1.090 -7.438 -4.756 1.00 92.81 86 GLU A O 1
ATOM 717 N N . ASN A 1 87 ? -2.430 -5.869 -5.612 1.00 93.94 87 ASN A N 1
ATOM 718 C CA . ASN A 1 87 ? -1.448 -5.434 -6.596 1.00 93.94 87 ASN A CA 1
ATOM 719 C C . ASN A 1 87 ? -0.325 -4.602 -5.980 1.00 93.94 87 ASN A C 1
ATOM 721 O O . ASN A 1 87 ? 0.840 -4.901 -6.225 1.00 93.94 87 ASN A O 1
ATOM 725 N N . PHE A 1 88 ? -0.642 -3.599 -5.165 1.00 92.06 88 PHE A N 1
ATOM 726 C CA . PHE A 1 88 ? 0.375 -2.705 -4.616 1.00 92.06 88 PHE A CA 1
ATOM 727 C C . PHE A 1 88 ? 1.101 -3.323 -3.416 1.00 92.06 88 PHE A C 1
ATOM 729 O O . PHE A 1 88 ? 2.325 -3.395 -3.416 1.00 92.06 88 PHE A O 1
ATOM 736 N N . LEU A 1 89 ? 0.377 -3.845 -2.422 1.00 89.06 89 LEU A N 1
ATOM 737 C CA . LEU A 1 89 ? 1.000 -4.360 -1.198 1.00 89.06 89 LEU A CA 1
ATOM 738 C C . LEU A 1 89 ? 1.663 -5.725 -1.419 1.00 89.06 89 LEU A C 1
ATOM 740 O O . LEU A 1 89 ? 2.790 -5.949 -0.977 1.00 89.06 89 LEU A O 1
ATOM 744 N N . ILE A 1 90 ? 0.970 -6.652 -2.089 1.00 90.69 90 ILE A N 1
ATOM 745 C CA . ILE A 1 90 ? 1.460 -8.031 -2.237 1.00 90.69 90 ILE A CA 1
ATOM 746 C C . ILE A 1 90 ? 2.381 -8.147 -3.451 1.00 90.69 90 ILE A C 1
ATOM 748 O O . ILE A 1 90 ? 3.542 -8.537 -3.312 1.00 90.69 90 ILE A O 1
ATOM 752 N N . ASN A 1 91 ? 1.873 -7.825 -4.642 1.00 91.62 91 ASN A N 1
ATOM 753 C CA . ASN A 1 91 ? 2.609 -8.077 -5.878 1.00 91.62 91 ASN A CA 1
ATOM 754 C C . ASN A 1 91 ? 3.758 -7.083 -6.082 1.00 91.62 91 ASN A C 1
ATOM 756 O O . ASN A 1 91 ? 4.868 -7.524 -6.365 1.00 91.62 91 ASN A O 1
ATOM 760 N N . ALA A 1 92 ? 3.521 -5.776 -5.935 1.00 91.69 92 ALA A N 1
ATOM 761 C CA . ALA A 1 92 ? 4.535 -4.755 -6.198 1.00 91.69 92 ALA A CA 1
ATOM 762 C C . ALA A 1 92 ? 5.550 -4.624 -5.052 1.00 91.69 92 ALA A C 1
ATOM 764 O O . ALA A 1 92 ? 6.748 -4.569 -5.317 1.00 91.69 92 ALA A O 1
ATOM 765 N N . THR A 1 93 ? 5.095 -4.620 -3.796 1.00 88.75 93 THR A N 1
ATOM 766 C CA . THR A 1 93 ? 5.982 -4.451 -2.634 1.00 88.75 93 THR A CA 1
ATOM 767 C C . THR A 1 93 ? 6.501 -5.789 -2.104 1.00 88.75 93 THR A C 1
ATOM 769 O O . THR A 1 93 ? 7.654 -6.131 -2.348 1.00 88.75 93 THR A O 1
ATOM 772 N N . ALA A 1 94 ? 5.669 -6.606 -1.443 1.00 86.44 94 ALA A N 1
ATOM 773 C CA . ALA A 1 94 ? 6.154 -7.776 -0.694 1.00 86.44 94 ALA A CA 1
ATOM 774 C C . ALA A 1 94 ? 6.910 -8.817 -1.550 1.00 86.44 94 ALA A C 1
ATOM 776 O O . ALA A 1 94 ? 7.884 -9.425 -1.088 1.00 86.44 94 ALA A O 1
ATOM 777 N N . ILE A 1 95 ? 6.454 -9.032 -2.788 1.00 90.69 95 ILE A N 1
ATOM 778 C CA . ILE A 1 95 ? 7.073 -9.951 -3.754 1.00 90.69 95 ILE A CA 1
ATOM 779 C C . ILE A 1 95 ? 7.962 -9.188 -4.742 1.00 90.69 95 ILE A C 1
ATOM 781 O O . ILE A 1 95 ? 9.108 -9.580 -4.984 1.00 90.69 95 ILE A O 1
ATOM 785 N N . GLY A 1 96 ? 7.433 -8.112 -5.325 1.00 91.12 96 GLY A N 1
ATOM 786 C CA . GLY A 1 96 ? 8.064 -7.370 -6.412 1.00 91.12 96 GLY A CA 1
ATOM 787 C C . GLY A 1 96 ? 9.390 -6.734 -6.018 1.00 91.12 96 GLY A C 1
ATOM 788 O O . GLY A 1 96 ? 10.353 -6.857 -6.770 1.00 91.12 96 GLY A O 1
ATOM 789 N N . GLU A 1 97 ? 9.496 -6.160 -4.820 1.00 90.19 97 GLU A N 1
ATOM 790 C CA . GLU A 1 97 ? 10.719 -5.502 -4.349 1.00 90.19 97 GLU A CA 1
ATOM 791 C C . GLU A 1 97 ? 11.907 -6.473 -4.270 1.00 90.19 97 GLU A C 1
ATOM 793 O O . GLU A 1 97 ? 12.993 -6.188 -4.775 1.00 90.19 97 GLU A O 1
ATOM 798 N N . LYS A 1 98 ? 11.704 -7.680 -3.723 1.00 89.81 98 LYS A N 1
ATOM 799 C CA . LYS A 1 98 ? 12.767 -8.699 -3.633 1.00 89.81 98 LYS A CA 1
ATOM 800 C C . LYS A 1 98 ? 13.272 -9.112 -5.011 1.00 89.81 98 LYS A C 1
ATOM 802 O O . LYS A 1 98 ? 14.466 -9.333 -5.204 1.00 89.81 98 LYS A O 1
ATOM 807 N N . ARG A 1 99 ? 12.359 -9.241 -5.974 1.00 91.88 99 ARG A N 1
ATOM 808 C CA . ARG A 1 99 ? 12.695 -9.572 -7.364 1.00 91.88 99 ARG A CA 1
ATOM 809 C C . ARG A 1 99 ? 13.419 -8.416 -8.040 1.00 91.88 99 ARG A C 1
ATOM 811 O O . ARG A 1 99 ? 14.420 -8.645 -8.713 1.00 91.88 99 ARG A O 1
ATOM 818 N N . GLN A 1 100 ? 12.947 -7.195 -7.814 1.00 93.75 100 GLN A N 1
ATOM 819 C CA . GLN A 1 100 ? 13.565 -5.975 -8.305 1.00 93.75 100 GLN A CA 1
ATOM 820 C C . GLN A 1 100 ? 15.004 -5.845 -7.792 1.00 93.75 100 GLN A C 1
ATOM 822 O O . GLN A 1 100 ? 15.901 -5.605 -8.592 1.00 93.75 100 GLN A O 1
ATOM 827 N N . ASN A 1 101 ? 15.250 -6.060 -6.498 1.00 92.75 101 ASN A N 1
ATOM 828 C CA . ASN A 1 101 ? 16.589 -5.958 -5.912 1.00 92.75 101 ASN A CA 1
ATOM 829 C C . ASN A 1 101 ? 17.545 -7.025 -6.466 1.00 92.75 101 ASN A C 1
ATOM 831 O O . ASN A 1 101 ? 18.646 -6.687 -6.891 1.00 92.75 101 ASN A O 1
ATOM 835 N N . LYS A 1 102 ? 17.090 -8.278 -6.617 1.00 94.00 102 LYS A N 1
ATOM 836 C CA . LYS A 1 102 ? 17.871 -9.323 -7.309 1.00 94.00 102 LYS A CA 1
ATOM 837 C C . LYS A 1 102 ? 18.205 -8.948 -8.754 1.00 94.00 102 LYS A C 1
ATOM 839 O O . LYS A 1 102 ? 19.295 -9.245 -9.235 1.00 94.00 102 LYS A O 1
ATOM 844 N N . ALA A 1 103 ? 17.270 -8.318 -9.465 1.00 95.00 103 ALA A N 1
ATOM 845 C CA . ALA A 1 103 ? 17.503 -7.853 -10.827 1.00 95.00 103 ALA A CA 1
ATOM 846 C C . ALA A 1 103 ? 18.499 -6.679 -10.867 1.00 95.00 103 ALA A C 1
ATOM 848 O O . ALA A 1 103 ? 19.383 -6.690 -11.721 1.00 95.00 103 ALA A O 1
ATOM 849 N N . LYS A 1 104 ? 18.414 -5.725 -9.926 1.00 96.50 104 LYS A N 1
ATOM 850 C CA . LYS A 1 104 ? 19.391 -4.629 -9.781 1.00 96.50 104 LYS A CA 1
ATOM 851 C C . LYS A 1 104 ? 20.806 -5.174 -9.594 1.00 96.50 104 LYS A C 1
ATOM 853 O O . LYS A 1 104 ? 21.708 -4.779 -10.324 1.00 96.50 104 LYS A O 1
ATOM 858 N N . GLU A 1 105 ? 20.980 -6.123 -8.674 1.00 96.25 105 GLU A N 1
ATOM 859 C CA . GLU A 1 105 ? 22.269 -6.778 -8.413 1.00 96.25 105 GLU A CA 1
ATOM 860 C C . GLU A 1 105 ? 22.786 -7.531 -9.643 1.00 96.25 105 GLU A C 1
ATOM 862 O O . GLU A 1 105 ? 23.937 -7.364 -10.038 1.00 96.25 105 GLU A O 1
ATOM 867 N N . LYS A 1 106 ? 21.924 -8.327 -10.290 1.00 97.31 106 LYS A N 1
ATOM 868 C CA . LYS A 1 106 ? 22.291 -9.128 -11.466 1.00 97.31 106 LYS A CA 1
ATOM 869 C C . LYS A 1 106 ? 22.720 -8.274 -12.660 1.00 97.31 106 LYS A C 1
ATOM 871 O O . LYS A 1 106 ? 23.620 -8.670 -13.395 1.00 97.31 106 LYS A O 1
ATOM 876 N N . HIS A 1 107 ? 22.030 -7.163 -12.902 1.00 96.25 107 HIS A N 1
ATOM 877 C CA . HIS A 1 107 ? 22.228 -6.339 -14.095 1.00 96.25 107 HIS A CA 1
ATOM 878 C C . HIS A 1 107 ? 23.126 -5.121 -13.854 1.00 96.25 107 HIS A C 1
ATOM 880 O O . HIS A 1 107 ? 23.498 -4.455 -14.816 1.00 96.25 107 HIS A O 1
ATOM 886 N N . GLY A 1 108 ? 23.486 -4.832 -12.600 1.00 96.94 108 GLY A N 1
ATOM 887 C CA . GLY A 1 108 ? 24.324 -3.687 -12.247 1.00 96.94 108 GLY A CA 1
ATOM 888 C C . GLY A 1 108 ? 23.676 -2.338 -12.574 1.00 96.94 108 GLY A C 1
ATOM 889 O O . GLY A 1 108 ? 24.383 -1.379 -12.872 1.00 96.94 108 GLY A O 1
ATOM 890 N N . CYS A 1 109 ? 22.341 -2.256 -12.571 1.00 95.94 109 CYS A N 1
ATOM 891 C CA . CYS A 1 109 ? 21.603 -1.047 -12.934 1.00 95.94 109 CYS A CA 1
ATOM 892 C C . CYS A 1 109 ? 20.354 -0.840 -12.068 1.00 95.94 109 CYS A C 1
ATOM 894 O O . CYS A 1 109 ? 19.854 -1.759 -11.417 1.00 95.94 109 CYS A O 1
ATOM 896 N N . ASN A 1 110 ? 19.829 0.387 -12.070 1.00 94.31 110 ASN A N 1
ATOM 897 C CA . ASN A 1 110 ? 18.566 0.688 -11.406 1.00 94.31 110 ASN A CA 1
ATOM 898 C C . ASN A 1 110 ? 17.397 0.053 -12.167 1.00 94.31 110 ASN A C 1
ATOM 900 O O . ASN A 1 110 ? 17.196 0.319 -13.349 1.00 94.31 110 ASN A O 1
ATOM 904 N N . ILE A 1 111 ? 16.588 -0.736 -11.459 1.00 95.38 111 ILE A N 1
ATOM 905 C CA . ILE A 1 111 ? 15.321 -1.276 -11.959 1.00 95.38 111 ILE A CA 1
ATOM 906 C C . ILE A 1 111 ? 14.180 -0.459 -11.335 1.00 95.38 111 ILE A 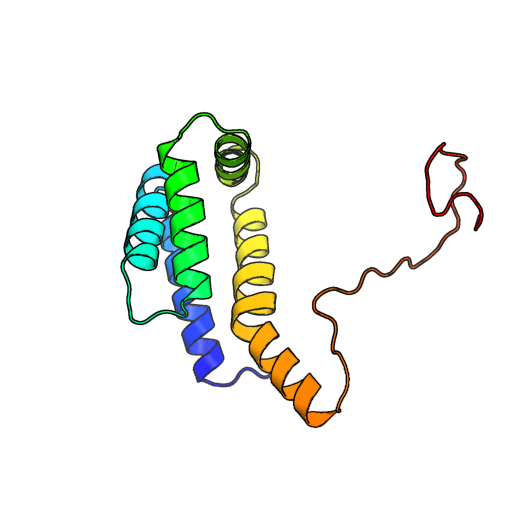C 1
ATOM 908 O O . ILE A 1 111 ? 14.119 -0.400 -10.102 1.00 95.38 111 ILE A O 1
ATOM 912 N N . PRO A 1 112 ? 13.302 0.180 -12.134 1.00 93.31 112 PRO A N 1
ATOM 913 C CA . PRO A 1 112 ? 12.232 1.035 -11.620 1.00 93.31 112 PRO A CA 1
ATOM 914 C C . PRO A 1 112 ? 11.134 0.224 -10.919 1.00 93.31 112 PRO A C 1
ATOM 916 O O . PRO A 1 112 ? 10.907 -0.943 -11.241 1.00 93.31 112 PRO A O 1
ATOM 919 N N . TRP A 1 113 ? 10.468 0.828 -9.926 1.00 90.25 113 TRP A N 1
ATOM 920 C CA . TRP A 1 113 ? 9.308 0.227 -9.237 1.00 90.25 113 TRP A CA 1
ATOM 921 C C . TRP A 1 113 ? 7.999 0.559 -9.953 1.00 90.25 113 TRP A C 1
ATOM 923 O O . TRP A 1 113 ? 7.154 -0.309 -10.145 1.00 90.25 113 TRP A O 1
ATOM 933 N N . ALA A 1 114 ? 7.880 1.805 -10.407 1.00 91.75 114 ALA A N 1
ATOM 934 C CA . ALA A 1 114 ? 6.805 2.274 -11.261 1.00 91.75 114 ALA A CA 1
ATOM 935 C C . ALA A 1 114 ? 7.392 2.796 -12.572 1.00 91.75 114 ALA A C 1
ATOM 937 O O . ALA A 1 114 ? 8.474 3.384 -12.588 1.00 91.75 114 ALA A O 1
ATOM 938 N N . ILE A 1 115 ? 6.655 2.587 -13.658 1.00 91.50 115 ILE A N 1
ATOM 939 C CA . ILE A 1 115 ? 6.930 3.184 -14.961 1.00 91.50 115 ILE A CA 1
ATOM 940 C C . ILE A 1 115 ? 5.754 4.106 -15.254 1.00 91.50 115 ILE A C 1
ATOM 942 O O . ILE A 1 115 ? 4.617 3.643 -15.342 1.00 91.50 115 ILE A O 1
ATOM 946 N N . LEU A 1 116 ? 6.033 5.401 -15.376 1.00 90.69 116 LEU A N 1
ATOM 947 C CA . LEU A 1 116 ? 5.103 6.353 -15.966 1.00 90.69 116 LEU A CA 1
ATOM 948 C C . LEU A 1 116 ? 5.358 6.344 -17.473 1.00 90.69 116 LEU A C 1
ATOM 950 O O . LEU A 1 116 ? 6.489 6.563 -17.904 1.00 90.69 116 LEU A O 1
ATOM 954 N N . LEU A 1 117 ? 4.331 6.013 -18.249 1.00 91.19 117 LEU A N 1
ATOM 955 C CA . LEU A 1 117 ? 4.410 5.933 -19.700 1.00 91.19 117 LEU A CA 1
ATOM 956 C C . LEU A 1 117 ? 3.308 6.801 -20.291 1.00 91.19 117 LEU A C 1
ATOM 958 O O . LEU A 1 117 ? 2.132 6.488 -20.112 1.00 91.19 117 LEU A O 1
ATOM 962 N N . ASP A 1 118 ? 3.704 7.826 -21.035 1.00 89.62 118 ASP A N 1
ATOM 963 C CA . ASP A 1 118 ? 2.794 8.650 -21.821 1.00 89.62 118 ASP A CA 1
ATOM 964 C C . ASP A 1 118 ? 2.752 8.092 -23.249 1.00 89.62 118 ASP A C 1
ATOM 966 O O . ASP A 1 118 ? 3.690 8.300 -24.022 1.00 89.62 118 ASP A O 1
ATOM 970 N N . PRO A 1 119 ? 1.708 7.327 -23.622 1.00 89.12 119 PRO A N 1
ATOM 971 C CA . PRO A 1 119 ? 1.646 6.695 -24.940 1.00 89.12 119 PRO A CA 1
ATOM 972 C C . PRO A 1 119 ? 1.487 7.719 -26.073 1.00 89.12 119 PRO A C 1
ATOM 974 O O . PRO A 1 119 ? 1.724 7.394 -27.234 1.00 89.12 119 PRO A O 1
ATOM 977 N N . THR A 1 120 ? 1.066 8.942 -25.744 1.00 86.75 120 THR A N 1
ATOM 978 C CA . THR A 1 120 ? 1.016 10.091 -26.644 1.00 86.75 120 THR A CA 1
ATOM 979 C C . THR A 1 120 ? 1.119 11.382 -25.839 1.00 86.75 120 THR A C 1
ATOM 981 O O . THR A 1 120 ? 0.593 11.463 -24.729 1.00 86.75 120 THR A O 1
ATOM 984 N N . SER A 1 121 ? 1.776 12.388 -26.410 1.00 85.25 121 SER A N 1
ATOM 985 C CA . SER A 1 121 ? 1.764 13.767 -25.914 1.00 85.25 121 SER A CA 1
ATOM 986 C C . SER A 1 121 ? 0.714 14.637 -26.610 1.00 85.25 121 SER A C 1
ATOM 988 O O . SER A 1 121 ? 0.537 15.793 -26.237 1.00 85.25 121 SER A O 1
ATOM 990 N N . ALA A 1 122 ? 0.010 14.102 -27.614 1.00 86.75 122 ALA A N 1
ATOM 991 C CA . ALA A 1 122 ? -0.980 14.855 -28.366 1.00 86.75 122 ALA A CA 1
ATOM 992 C C . ALA A 1 122 ? -2.194 15.176 -27.484 1.00 86.75 122 ALA A C 1
ATOM 994 O O . ALA A 1 122 ? -2.836 14.281 -26.929 1.00 86.75 122 ALA A O 1
ATOM 995 N N . CYS A 1 123 ? -2.536 16.459 -27.391 1.00 85.94 123 CYS A N 1
ATOM 996 C CA . CYS A 1 123 ? -3.688 16.944 -26.644 1.00 85.94 123 CYS A CA 1
ATOM 997 C C . CYS A 1 123 ? -4.314 18.127 -27.387 1.00 85.94 123 CYS A C 1
ATOM 999 O O . CYS A 1 123 ? -3.617 19.043 -27.803 1.00 85.94 123 CYS A O 1
ATOM 1001 N N . ASN A 1 124 ? -5.638 18.141 -27.539 1.00 88.75 124 ASN A N 1
ATOM 1002 C CA . ASN A 1 124 ? -6.360 19.214 -28.235 1.00 88.75 124 ASN A CA 1
ATOM 1003 C C . ASN A 1 124 ? -6.694 20.419 -27.329 1.00 88.75 124 ASN A C 1
ATOM 1005 O O . ASN A 1 124 ? -7.557 21.229 -27.673 1.00 88.75 124 ASN A O 1
ATOM 1009 N N . LEU A 1 125 ? -6.067 20.511 -26.153 1.00 88.00 125 LEU A N 1
ATOM 1010 C CA . LEU A 1 125 ? -6.285 21.549 -25.145 1.00 88.00 125 LEU A CA 1
ATOM 1011 C C . LEU A 1 125 ? -4.984 22.312 -24.865 1.00 88.00 125 LEU A C 1
ATOM 1013 O O . LEU A 1 125 ? -3.899 21.768 -25.017 1.00 88.00 125 LEU A O 1
ATOM 1017 N N . ASN A 1 126 ? -5.104 23.543 -24.360 1.00 89.31 126 ASN A N 1
ATOM 1018 C CA . ASN A 1 126 ? -3.976 24.422 -24.018 1.00 89.31 126 ASN A CA 1
ATOM 1019 C C . ASN A 1 126 ? -3.985 24.775 -22.525 1.00 89.31 126 ASN A C 1
ATOM 1021 O O . ASN A 1 126 ? -4.137 25.932 -22.130 1.00 89.31 126 ASN A O 1
ATOM 1025 N N . CYS A 1 127 ? -3.934 23.750 -21.674 1.00 90.75 127 CYS A N 1
ATOM 1026 C CA . CYS A 1 127 ? -4.058 23.928 -20.230 1.00 90.75 127 CYS A CA 1
ATOM 1027 C C . CYS A 1 127 ? -2.827 24.637 -19.645 1.00 90.75 127 CYS A C 1
ATOM 1029 O O . CYS A 1 127 ? -1.705 24.144 -19.762 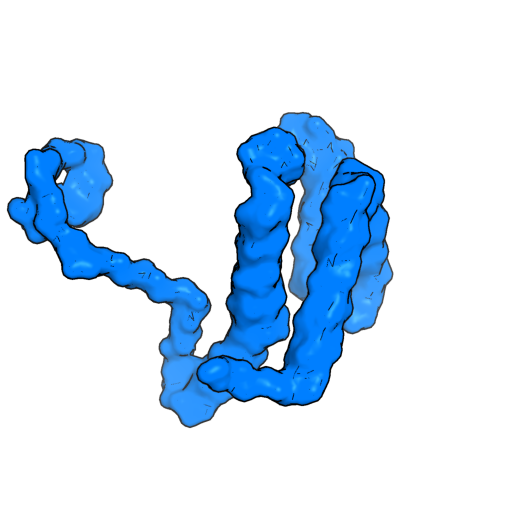1.00 90.75 127 CYS A O 1
ATOM 1031 N N . ILE A 1 128 ? -3.052 25.750 -18.940 1.00 91.81 128 ILE A N 1
ATOM 1032 C CA . ILE A 1 128 ? -2.005 26.454 -18.190 1.00 91.81 128 ILE A CA 1
ATOM 1033 C C . ILE A 1 128 ? -1.430 25.504 -17.130 1.00 91.81 128 ILE A C 1
ATOM 1035 O O . ILE A 1 128 ? -2.171 24.969 -16.306 1.00 91.81 128 ILE A O 1
ATOM 1039 N N . GLY A 1 129 ? -0.111 25.296 -17.157 1.00 89.38 129 GLY A N 1
ATOM 1040 C CA . GLY A 1 129 ? 0.603 24.422 -16.218 1.00 89.38 129 GLY A CA 1
ATOM 1041 C C . GLY A 1 129 ? 0.674 22.944 -16.621 1.00 89.38 129 GLY A C 1
ATOM 1042 O O . GLY A 1 129 ? 1.230 22.145 -15.871 1.00 89.38 129 GLY A O 1
ATOM 1043 N N . CYS A 1 130 ? 0.149 22.556 -17.788 1.00 89.06 130 CYS A N 1
ATOM 1044 C CA . CYS A 1 130 ? 0.336 21.201 -18.303 1.00 89.06 130 CYS A CA 1
ATOM 1045 C C . CYS A 1 130 ? 1.758 21.030 -18.852 1.00 89.06 130 CYS A C 1
ATOM 1047 O O . CYS A 1 130 ? 2.137 21.693 -19.817 1.00 89.06 130 CYS A O 1
ATOM 1049 N N . TRP A 1 131 ? 2.519 20.096 -18.274 1.00 84.25 131 TRP A N 1
ATOM 1050 C CA . TRP A 1 131 ? 3.887 19.790 -18.709 1.00 84.25 131 TRP A CA 1
ATOM 1051 C C . TRP A 1 131 ? 3.955 19.326 -20.176 1.00 84.25 131 TRP A C 1
ATOM 1053 O O . TRP A 1 131 ? 4.955 19.554 -20.845 1.00 84.25 131 TRP A O 1
ATOM 1063 N N . ALA A 1 132 ? 2.881 18.702 -20.674 1.00 82.75 132 ALA A N 1
ATOM 1064 C CA . ALA A 1 132 ? 2.787 18.168 -22.028 1.00 82.75 132 ALA A CA 1
ATOM 1065 C C . ALA A 1 132 ? 2.254 19.185 -23.062 1.00 82.75 132 ALA A C 1
ATOM 1067 O O . ALA A 1 132 ? 2.149 18.850 -24.237 1.00 82.75 132 ALA A O 1
ATOM 1068 N N . SER A 1 133 ? 1.902 20.413 -22.649 1.00 77.62 133 SER A N 1
ATOM 1069 C CA . SER A 1 133 ? 1.233 21.398 -23.524 1.00 77.62 133 SER A CA 1
ATOM 1070 C C . SER A 1 133 ? 2.076 21.895 -24.702 1.00 77.62 133 SER A C 1
ATOM 1072 O O . SER A 1 133 ? 1.516 22.405 -25.663 1.00 77.62 133 SER A O 1
ATOM 1074 N N . GLU A 1 134 ? 3.398 21.726 -24.650 1.00 67.69 134 GLU A N 1
ATOM 1075 C CA . GLU A 1 134 ? 4.324 22.135 -25.718 1.00 67.69 134 GLU A CA 1
ATOM 1076 C C . GLU A 1 134 ? 4.601 21.020 -26.744 1.00 67.69 134 GLU A C 1
ATOM 1078 O O . GLU A 1 134 ? 5.293 21.244 -27.734 1.00 67.69 134 GLU A O 1
ATOM 1083 N N . TYR A 1 135 ? 4.083 19.809 -26.509 1.00 66.81 135 TYR A N 1
ATOM 1084 C CA . TYR A 1 135 ? 4.388 18.607 -27.293 1.00 66.81 135 TYR A CA 1
ATOM 1085 C C . TYR A 1 135 ? 3.213 18.132 -28.172 1.00 66.81 135 TYR A C 1
ATOM 1087 O O . TYR A 1 135 ? 3.225 16.978 -28.621 1.00 66.81 135 TYR A O 1
ATOM 1095 N N . GLY A 1 136 ? 2.198 18.982 -28.381 1.00 59.38 136 GLY A N 1
ATOM 1096 C CA . GLY A 1 136 ? 0.953 18.692 -29.108 1.00 59.38 136 GLY A CA 1
ATOM 1097 C C . GLY A 1 136 ? 0.655 19.677 -30.229 1.00 59.38 136 GLY A C 1
ATOM 1098 O O . GLY A 1 136 ? 1.021 20.863 -30.088 1.00 59.38 136 GLY A O 1
#

Foldseek 3Di:
DPDDDPVLVVQLVVVLVLLVQCLVPVLPSLLVVLVVLLPDPPDDPVSNVVSVVVNVLSVVCDDPVNVVVVCLNVPDDPVRSSVVCSCVVRVLPPPVVVVQVVVCVVVVHHDDSDDDDDVDLDDPDQDDPDPSNVVD